Protein AF-Q4G3V4-F1 (afdb_monomer_lite)

Organism: Macaca mulatta (NCBI:txid9544)

pLDDT: mean 92.74, std 7.16, range [60.91, 98.0]

InterPro domains:
  IPR007177 16S/18S rRNA aminocarboxypropyltransferase Tsr3, C-terminal [PF04034] (2-70)
  IPR022968 16S/18S rRNA aminocarboxypropyltransferase Tsr3 [PTHR20426] (2-70)

Sequence (70 aa):
GKMRGSHLRLLPYLVAANPVKKGRPCRLSCVEAFAATFCIVGFPDLAVILLRKFKWGKGFLDLNRQLLDK

Structure (mmCIF, N/CA/C/O backbone):
data_AF-Q4G3V4-F1
#
_entry.id   AF-Q4G3V4-F1
#
loop_
_atom_site.group_PDB
_atom_site.id
_atom_site.type_symbol
_atom_site.label_atom_id
_atom_site.label_alt_id
_atom_site.label_comp_id
_atom_site.label_asym_id
_atom_site.label_entity_id
_atom_site.label_seq_id
_atom_site.pdbx_PDB_ins_code
_atom_site.Cartn_x
_atom_site.Cartn_y
_atom_site.Cartn_z
_atom_site.occupancy
_atom_site.B_iso_or_equiv
_atom_site.auth_seq_id
_atom_site.auth_comp_id
_atom_site.auth_asym_id
_atom_site.auth_atom_id
_atom_site.pdbx_PDB_model_num
ATOM 1 N N . GLY A 1 1 ? 0.464 10.358 -20.680 1.00 64.00 1 GLY A N 1
ATOM 2 C CA . GLY A 1 1 ? -0.684 9.855 -21.463 1.00 64.00 1 GLY A CA 1
ATOM 3 C C . GLY A 1 1 ? -1.895 9.722 -20.560 1.00 64.00 1 GLY A C 1
ATOM 4 O O . GLY A 1 1 ? -1.711 9.436 -19.385 1.00 64.00 1 GLY A O 1
ATOM 5 N N . LYS A 1 2 ? -3.109 9.961 -21.071 1.00 74.75 2 LYS A N 1
ATOM 6 C CA . LYS A 1 2 ? -4.359 9.709 -20.331 1.00 74.75 2 LYS A CA 1
ATOM 7 C C . LYS A 1 2 ? -4.659 8.202 -20.322 1.00 74.75 2 LYS A C 1
ATOM 9 O O . LYS A 1 2 ? -4.503 7.558 -21.358 1.00 74.75 2 LYS A O 1
ATOM 14 N N . MET A 1 3 ? -5.069 7.649 -19.178 1.00 77.25 3 MET A N 1
ATOM 15 C CA . MET A 1 3 ? -5.563 6.265 -19.095 1.00 77.25 3 MET A CA 1
ATOM 16 C C . MET A 1 3 ? -6.802 6.096 -19.982 1.00 77.25 3 MET A C 1
ATOM 18 O O . MET A 1 3 ? -7.642 6.993 -20.048 1.00 77.25 3 MET A O 1
ATOM 22 N N . ARG A 1 4 ? -6.906 4.951 -20.664 1.00 85.62 4 ARG A N 1
ATOM 23 C CA . ARG A 1 4 ? -8.058 4.572 -21.494 1.00 85.62 4 ARG A CA 1
ATOM 24 C C . ARG A 1 4 ? -8.794 3.416 -20.820 1.00 85.62 4 ARG A C 1
ATOM 26 O O . ARG A 1 4 ? -8.157 2.453 -20.409 1.00 85.62 4 ARG A O 1
ATOM 33 N N . GLY A 1 5 ? -10.112 3.521 -20.708 1.00 84.69 5 GLY A N 1
ATOM 34 C CA . GLY A 1 5 ? -10.976 2.489 -20.137 1.00 84.69 5 GLY A CA 1
ATOM 35 C C . GLY A 1 5 ? -12.419 2.979 -20.052 1.00 84.69 5 GLY A C 1
ATOM 36 O O . GLY A 1 5 ? -12.646 4.178 -19.910 1.00 84.69 5 GLY A O 1
ATOM 37 N N . SER A 1 6 ? -13.384 2.064 -20.152 1.00 91.31 6 SER A N 1
ATOM 38 C CA . SER A 1 6 ? -14.819 2.376 -20.063 1.00 91.31 6 SER A CA 1
ATOM 39 C C . SER A 1 6 ? -15.260 2.753 -18.644 1.00 91.31 6 SER A C 1
ATOM 41 O O . SER A 1 6 ? -16.181 3.545 -18.480 1.00 91.31 6 SER A O 1
ATOM 43 N N . HIS A 1 7 ? -14.573 2.237 -17.616 1.00 91.12 7 HIS A N 1
ATOM 44 C CA . HIS A 1 7 ? -14.896 2.464 -16.203 1.00 91.12 7 HIS A CA 1
ATOM 45 C C . HIS A 1 7 ? -13.642 2.792 -15.386 1.00 91.12 7 HIS A C 1
ATOM 47 O O . HIS A 1 7 ? -13.203 2.019 -14.534 1.00 91.12 7 HIS A O 1
ATOM 53 N N . LEU A 1 8 ? -13.029 3.942 -15.667 1.00 90.94 8 LEU A N 1
ATOM 54 C CA . LEU A 1 8 ? -11.860 4.405 -14.921 1.00 90.94 8 LEU A CA 1
ATOM 55 C C . LEU A 1 8 ? -12.232 4.700 -13.464 1.00 90.94 8 LEU A C 1
ATOM 57 O O . LEU A 1 8 ? -13.179 5.433 -13.183 1.00 90.94 8 LEU A O 1
ATOM 61 N N . ARG A 1 9 ? -11.461 4.138 -12.535 1.00 91.56 9 ARG A N 1
ATOM 62 C CA . ARG A 1 9 ? -11.620 4.330 -11.092 1.00 91.56 9 ARG A CA 1
ATOM 63 C C . ARG A 1 9 ? -10.273 4.731 -10.515 1.00 91.56 9 ARG A C 1
ATOM 65 O O . ARG A 1 9 ? -9.252 4.126 -10.839 1.00 91.56 9 ARG A O 1
ATOM 72 N N . LEU A 1 10 ? -10.278 5.762 -9.681 1.00 92.56 10 LEU A N 1
ATOM 73 C CA . LEU A 1 10 ? -9.119 6.130 -8.880 1.00 92.56 10 LEU A CA 1
ATOM 74 C C . LEU A 1 10 ? -9.202 5.402 -7.543 1.00 92.56 10 LEU A C 1
ATOM 76 O O . LEU A 1 10 ? -10.285 5.266 -6.973 1.00 92.56 10 LEU A O 1
ATOM 80 N N . LEU A 1 11 ? -8.055 4.938 -7.056 1.00 94.19 11 LEU A N 1
ATOM 81 C CA . LEU A 1 11 ? -7.959 4.435 -5.693 1.00 94.19 11 LEU A CA 1
ATOM 82 C C . LEU A 1 11 ? -8.135 5.589 -4.695 1.00 94.19 11 LEU A C 1
ATOM 84 O O . LEU A 1 11 ? -7.774 6.728 -5.017 1.00 94.19 11 LEU A O 1
ATOM 88 N N . PRO A 1 12 ? -8.659 5.303 -3.491 1.00 93.56 12 PRO A N 1
ATOM 89 C CA . PRO A 1 12 ? -8.694 6.277 -2.413 1.00 93.56 12 PRO A CA 1
ATOM 90 C C . PRO A 1 12 ? -7.277 6.709 -2.020 1.00 93.56 12 PRO A C 1
ATOM 92 O O . PRO A 1 12 ? -6.271 6.138 -2.454 1.00 93.56 12 PRO A O 1
ATOM 95 N N . TYR A 1 13 ? -7.202 7.736 -1.175 1.00 95.38 13 TYR A N 1
ATOM 96 C CA . TYR A 1 13 ? -5.938 8.165 -0.593 1.00 95.38 13 TYR A CA 1
ATOM 97 C C . TYR A 1 13 ? -5.268 6.989 0.123 1.00 95.38 13 TYR A C 1
ATOM 99 O O . TYR A 1 13 ? -5.856 6.390 1.015 1.00 95.38 13 TYR A O 1
ATOM 107 N N . LEU A 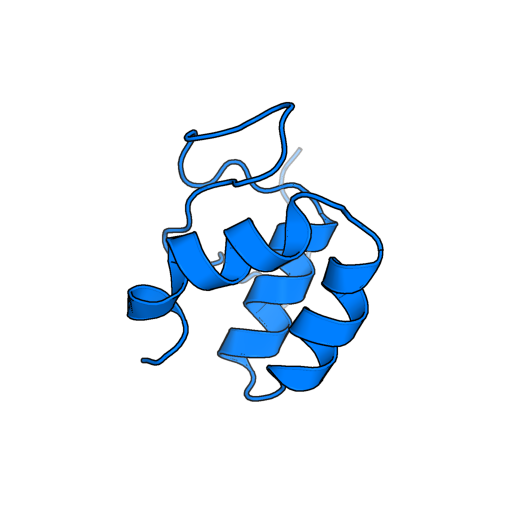1 14 ? -4.041 6.666 -0.279 1.00 96.69 14 LEU A N 1
ATOM 108 C CA . LEU A 1 14 ? -3.239 5.586 0.287 1.00 96.69 14 LEU A CA 1
ATOM 109 C C . LEU A 1 14 ? -1.768 5.998 0.269 1.00 96.69 14 LEU A C 1
ATOM 111 O O . LEU A 1 14 ? -1.314 6.708 -0.637 1.00 96.69 14 LEU A O 1
ATOM 115 N N . VAL A 1 15 ? -1.010 5.531 1.254 1.00 96.75 15 VAL A N 1
ATOM 116 C CA . VAL A 1 15 ? 0.412 5.839 1.411 1.00 96.75 15 VAL A CA 1
ATOM 117 C C . VAL A 1 15 ? 1.253 4.635 1.001 1.00 96.75 15 VAL A C 1
ATOM 119 O O . VAL A 1 15 ? 0.998 3.502 1.408 1.00 96.75 15 VAL A O 1
ATOM 122 N N . ALA A 1 16 ? 2.273 4.885 0.179 1.00 96.75 16 ALA A N 1
ATOM 123 C CA . ALA A 1 16 ? 3.197 3.857 -0.279 1.00 96.75 16 ALA A CA 1
ATOM 124 C C . ALA A 1 16 ? 4.118 3.364 0.852 1.00 96.75 16 ALA A C 1
ATOM 126 O O . ALA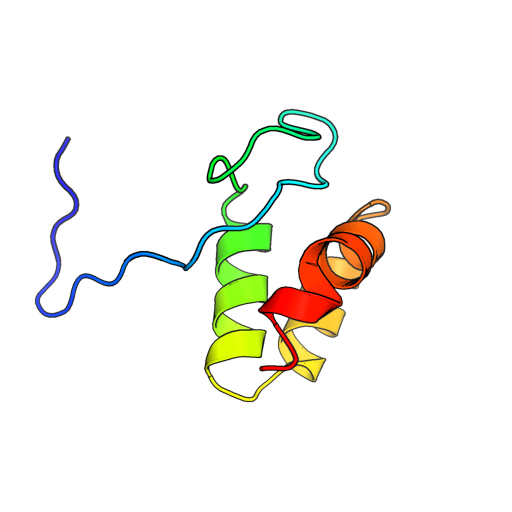 A 1 16 ? 4.732 4.167 1.563 1.00 96.75 16 ALA A O 1
ATOM 127 N N . ALA A 1 17 ? 4.278 2.043 0.953 1.00 96.12 17 ALA A N 1
ATOM 128 C CA . ALA A 1 17 ? 5.201 1.385 1.879 1.00 96.12 17 ALA A CA 1
ATOM 129 C C . ALA A 1 17 ? 6.456 0.838 1.181 1.00 96.12 17 ALA A C 1
ATOM 131 O O . ALA A 1 17 ? 7.459 0.563 1.845 1.00 96.12 17 ALA A O 1
ATOM 132 N N . ASN A 1 18 ? 6.432 0.703 -0.149 1.00 94.12 18 ASN A N 1
ATOM 133 C CA . ASN A 1 18 ? 7.597 0.288 -0.923 1.00 94.12 18 ASN A CA 1
ATOM 134 C C . ASN A 1 18 ? 8.795 1.243 -0.708 1.00 94.12 18 ASN A C 1
ATOM 136 O O . ASN A 1 18 ? 8.605 2.455 -0.599 1.00 94.12 18 ASN A O 1
ATOM 140 N N . PRO A 1 19 ? 10.042 0.739 -0.702 1.00 92.69 19 PRO A N 1
ATOM 141 C CA . PRO A 1 19 ? 11.227 1.536 -0.377 1.00 92.69 19 PRO A CA 1
ATOM 142 C C . PRO A 1 19 ? 11.518 2.656 -1.385 1.00 92.69 19 PRO A C 1
ATOM 144 O O . PRO A 1 19 ? 12.132 3.650 -1.021 1.00 92.69 19 PRO A O 1
ATOM 147 N N . VAL A 1 20 ? 11.061 2.530 -2.635 1.00 91.44 20 VAL A N 1
ATOM 148 C CA . VAL A 1 20 ? 11.339 3.506 -3.702 1.00 91.44 20 VAL A CA 1
ATOM 149 C C . VAL A 1 20 ? 10.502 4.778 -3.540 1.00 91.44 20 VAL A C 1
ATOM 151 O O . VAL A 1 20 ? 10.961 5.876 -3.841 1.00 91.44 20 VAL A O 1
ATOM 154 N N . LYS A 1 21 ? 9.255 4.647 -3.075 1.00 86.12 21 LYS A N 1
ATOM 155 C CA . LYS A 1 21 ? 8.284 5.750 -2.975 1.00 86.12 21 LYS A CA 1
ATOM 156 C C . LYS A 1 21 ? 7.761 5.951 -1.549 1.00 86.12 21 LYS A C 1
ATOM 158 O O . LYS A 1 21 ? 6.739 6.610 -1.371 1.00 86.12 21 LYS A O 1
ATOM 163 N N . LYS A 1 22 ? 8.442 5.375 -0.555 1.00 80.81 22 LYS A N 1
ATOM 164 C CA . LYS A 1 22 ? 8.011 5.296 0.845 1.00 80.81 22 LYS A CA 1
ATOM 165 C C . LYS A 1 22 ? 7.506 6.641 1.371 1.00 80.81 22 LYS A C 1
ATOM 167 O O . LYS A 1 22 ? 8.168 7.664 1.203 1.00 80.81 22 LYS A O 1
ATOM 172 N N . GLY A 1 23 ? 6.330 6.631 1.997 1.00 83.12 23 GLY A N 1
ATOM 173 C CA . GLY A 1 23 ? 5.722 7.812 2.617 1.00 83.12 23 GLY A CA 1
ATOM 174 C C . GLY A 1 23 ? 5.099 8.810 1.636 1.00 83.12 23 GLY A C 1
ATOM 175 O O . GLY A 1 23 ? 4.463 9.763 2.074 1.00 83.12 23 GLY A O 1
ATOM 176 N N . ARG A 1 24 ? 5.230 8.607 0.316 1.00 87.31 24 ARG A N 1
ATOM 177 C CA . ARG A 1 24 ? 4.582 9.479 -0.670 1.00 87.31 24 ARG A CA 1
ATOM 178 C C . ARG A 1 24 ? 3.123 9.054 -0.868 1.00 87.31 24 ARG A C 1
ATOM 180 O O . ARG A 1 24 ? 2.883 7.923 -1.309 1.00 87.31 24 ARG A O 1
ATOM 187 N N . PRO A 1 25 ? 2.148 9.935 -0.597 1.00 91.50 25 PRO A N 1
ATOM 188 C CA . PRO A 1 25 ? 0.743 9.622 -0.812 1.00 91.50 25 PRO A CA 1
ATOM 189 C C . PRO A 1 25 ? 0.423 9.481 -2.299 1.00 91.50 25 PRO A C 1
ATOM 191 O O . PRO A 1 25 ? 1.051 10.119 -3.149 1.00 91.50 25 PRO A O 1
ATOM 194 N N . CYS A 1 26 ? -0.544 8.620 -2.614 1.00 91.62 26 CYS A N 1
ATOM 195 C CA . CYS A 1 26 ? -1.080 8.381 -3.960 1.00 91.62 26 CYS A CA 1
ATOM 196 C C . CYS A 1 26 ? -0.031 7.964 -5.011 1.00 91.62 26 CYS A C 1
ATOM 198 O O . CYS A 1 26 ? -0.311 7.937 -6.209 1.00 91.62 26 CYS A O 1
ATOM 200 N N . ARG A 1 27 ? 1.190 7.614 -4.586 1.00 94.25 27 ARG A N 1
ATOM 201 C CA . ARG A 1 27 ? 2.284 7.159 -5.453 1.00 94.25 27 ARG A CA 1
ATOM 202 C C . ARG A 1 27 ? 2.594 5.693 -5.204 1.00 94.25 27 ARG A C 1
ATOM 204 O O . ARG A 1 27 ? 3.729 5.321 -4.921 1.00 94.25 27 ARG A O 1
ATOM 211 N N . LEU A 1 28 ? 1.573 4.864 -5.350 1.00 95.94 28 LEU A N 1
ATOM 212 C CA . LEU A 1 28 ? 1.698 3.423 -5.200 1.00 95.94 28 LEU A CA 1
ATOM 213 C C . LEU A 1 28 ? 2.553 2.810 -6.325 1.00 95.94 28 LEU A C 1
ATOM 215 O O . LEU A 1 28 ? 2.738 3.367 -7.417 1.00 95.94 28 LEU A O 1
ATOM 219 N N . SER A 1 29 ? 3.139 1.658 -6.038 1.00 95.75 29 SER A N 1
ATOM 220 C CA . SER A 1 29 ? 3.576 0.702 -7.054 1.00 95.75 29 SER A CA 1
ATOM 221 C C . SER A 1 29 ? 2.365 -0.034 -7.642 1.00 95.75 29 SER A C 1
ATOM 223 O O . SER A 1 29 ? 1.275 -0.007 -7.073 1.00 95.75 29 SER A O 1
ATOM 225 N N . CYS A 1 30 ? 2.549 -0.714 -8.778 1.00 95.31 30 CYS A N 1
ATOM 226 C CA . CYS A 1 30 ? 1.479 -1.508 -9.391 1.00 95.31 30 CYS A CA 1
ATOM 227 C C . CYS A 1 30 ? 0.951 -2.580 -8.423 1.00 95.31 30 CYS A C 1
ATOM 229 O O . CYS A 1 30 ? -0.255 -2.748 -8.274 1.00 95.31 30 CYS A O 1
ATOM 231 N N . VAL A 1 31 ? 1.855 -3.244 -7.695 1.00 97.25 31 VAL A N 1
ATOM 232 C CA . VAL A 1 31 ? 1.475 -4.297 -6.748 1.00 97.25 31 VAL A CA 1
ATOM 233 C C . VAL A 1 31 ? 0.711 -3.757 -5.535 1.00 97.25 31 VAL A C 1
ATOM 235 O O . VAL A 1 31 ? -0.262 -4.375 -5.121 1.00 97.25 31 VAL A O 1
ATOM 238 N N . GLU A 1 32 ? 1.080 -2.588 -5.001 1.00 97.62 32 GLU A N 1
ATOM 239 C CA . GLU A 1 32 ? 0.330 -1.938 -3.912 1.00 97.62 32 GLU A CA 1
ATOM 240 C C . GLU A 1 32 ? -1.054 -1.482 -4.380 1.00 97.62 32 GLU A C 1
ATOM 242 O O . GLU A 1 32 ? -2.035 -1.682 -3.673 1.00 97.62 32 GLU A O 1
ATOM 247 N N . ALA A 1 33 ? -1.151 -0.910 -5.585 1.00 97.00 33 ALA A N 1
ATOM 248 C CA . ALA A 1 33 ? -2.433 -0.518 -6.164 1.00 97.00 33 ALA A CA 1
ATOM 249 C C . ALA A 1 33 ? -3.357 -1.732 -6.361 1.00 97.00 33 ALA A C 1
ATOM 251 O O . ALA A 1 33 ? -4.554 -1.671 -6.073 1.00 97.00 33 ALA A O 1
ATOM 252 N N . PHE A 1 34 ? -2.799 -2.860 -6.802 1.00 97.12 34 PHE A N 1
ATOM 253 C CA . PHE A 1 34 ? -3.562 -4.086 -6.994 1.00 97.12 34 PHE A CA 1
ATOM 254 C C . PHE A 1 34 ? -3.982 -4.724 -5.662 1.00 97.12 34 PHE A C 1
ATOM 256 O O . PHE A 1 34 ? -5.138 -5.104 -5.501 1.00 97.12 34 PHE A O 1
ATOM 263 N N . ALA A 1 35 ? -3.094 -4.740 -4.66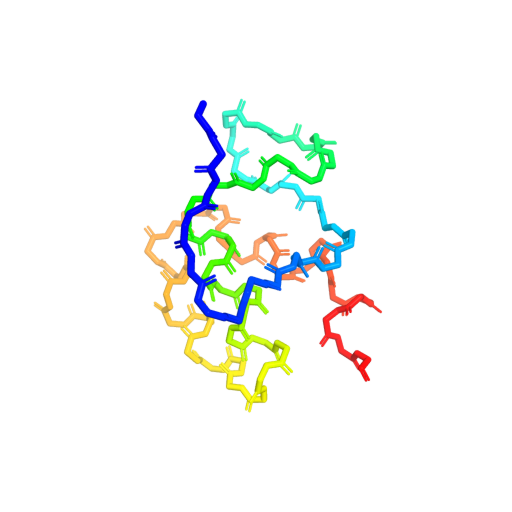5 1.00 97.81 35 ALA A N 1
ATOM 264 C CA . ALA A 1 35 ? -3.420 -5.187 -3.312 1.00 97.81 35 ALA A CA 1
ATOM 265 C C . ALA A 1 35 ? -4.519 -4.330 -2.661 1.00 97.81 35 ALA A C 1
ATOM 267 O O . ALA A 1 35 ? -5.470 -4.869 -2.106 1.00 97.81 35 ALA A O 1
ATOM 268 N N . ALA A 1 36 ? -4.431 -3.002 -2.780 1.00 97.25 36 ALA A N 1
ATOM 269 C CA . ALA A 1 36 ? -5.470 -2.096 -2.297 1.00 97.25 36 ALA A CA 1
ATOM 270 C C . ALA A 1 36 ? -6.818 -2.356 -2.976 1.00 97.25 36 ALA A C 1
ATOM 272 O O . ALA A 1 36 ? -7.852 -2.338 -2.317 1.00 97.25 36 ALA A O 1
ATOM 273 N N . THR A 1 37 ? -6.802 -2.642 -4.282 1.00 96.38 37 THR A N 1
ATOM 274 C CA . THR A 1 37 ? -8.014 -3.009 -5.022 1.00 96.38 37 THR A CA 1
ATOM 275 C C . THR A 1 37 ? -8.648 -4.261 -4.426 1.00 96.38 37 THR A C 1
ATOM 277 O O . THR A 1 37 ? -9.844 -4.246 -4.159 1.00 96.38 37 THR A O 1
ATOM 280 N N . PHE A 1 38 ? -7.861 -5.307 -4.151 1.00 97.31 38 PHE A N 1
ATOM 281 C CA . PHE A 1 38 ? -8.364 -6.522 -3.506 1.00 97.31 38 PHE A CA 1
ATOM 282 C C . PHE A 1 38 ? -9.001 -6.252 -2.144 1.00 97.31 38 PHE A C 1
ATOM 284 O O . PHE A 1 38 ? -10.074 -6.782 -1.880 1.00 97.31 38 PHE A O 1
ATOM 291 N N . CYS A 1 39 ? -8.400 -5.403 -1.309 1.00 96.44 39 CYS A N 1
ATOM 292 C CA . CYS A 1 39 ? -9.016 -5.004 -0.043 1.00 96.44 39 CYS A CA 1
ATOM 293 C C . CYS A 1 39 ? -10.366 -4.298 -0.267 1.00 96.44 39 CYS A C 1
ATOM 295 O O . CYS A 1 39 ? -11.364 -4.710 0.313 1.00 96.44 39 CYS A O 1
ATOM 297 N N . ILE A 1 40 ? -10.418 -3.309 -1.167 1.00 95.94 40 ILE A N 1
ATOM 298 C CA . ILE A 1 40 ? -11.628 -2.51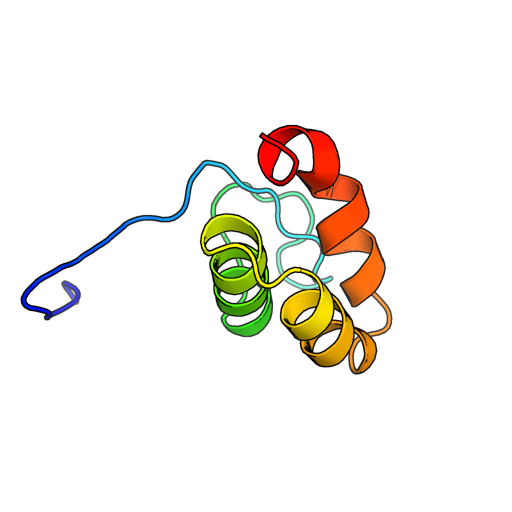2 -1.449 1.00 95.94 40 ILE A CA 1
ATOM 299 C C . ILE A 1 40 ? -12.773 -3.369 -2.004 1.00 95.94 40 ILE A C 1
ATOM 301 O O . ILE A 1 40 ? -13.936 -3.105 -1.720 1.00 95.94 40 ILE A O 1
ATOM 305 N N . VAL A 1 41 ? -12.464 -4.385 -2.814 1.00 95.62 41 VAL A N 1
ATOM 306 C CA . VAL A 1 41 ? -13.482 -5.275 -3.398 1.00 95.62 41 VAL A CA 1
ATOM 307 C C . VAL A 1 41 ? -13.806 -6.495 -2.523 1.00 95.62 41 VAL A C 1
ATOM 309 O O . VAL A 1 41 ? -14.508 -7.388 -2.985 1.00 95.62 41 VAL A O 1
ATOM 312 N N . GLY A 1 42 ? -13.326 -6.539 -1.273 1.00 95.69 42 GLY A N 1
ATOM 313 C CA . GLY A 1 42 ? -13.701 -7.566 -0.291 1.00 95.69 42 GLY A CA 1
ATOM 314 C C . GLY A 1 42 ? -12.878 -8.858 -0.330 1.00 95.69 42 GLY A C 1
ATOM 315 O O . GLY A 1 42 ? -13.320 -9.876 0.193 1.00 95.69 42 GLY A O 1
ATOM 316 N N . PHE A 1 43 ? -11.676 -8.839 -0.915 1.00 96.75 43 PHE A N 1
ATOM 317 C CA . PHE A 1 43 ? -10.760 -9.988 -0.995 1.00 96.75 43 PHE A CA 1
ATOM 318 C C . PHE A 1 43 ? -9.398 -9.725 -0.314 1.00 96.75 43 PHE A C 1
ATOM 320 O O . PHE A 1 43 ? -8.348 -9.845 -0.958 1.00 96.75 43 PHE A O 1
ATOM 327 N N . PRO A 1 44 ? -9.351 -9.375 0.984 1.00 95.69 44 PRO A N 1
ATOM 328 C CA . PRO A 1 44 ? -8.106 -9.012 1.667 1.00 95.69 44 PRO A CA 1
ATOM 329 C C . PRO A 1 44 ? -7.065 -10.146 1.696 1.00 95.69 44 PRO A C 1
ATOM 331 O O . PRO A 1 44 ? -5.864 -9.877 1.630 1.00 95.69 44 PRO A O 1
ATOM 334 N N . ASP A 1 45 ? -7.486 -11.413 1.699 1.00 97.06 45 ASP A N 1
ATOM 335 C CA . ASP A 1 45 ? -6.568 -12.560 1.676 1.00 97.06 45 ASP A CA 1
ATOM 336 C C . ASP A 1 45 ? -5.716 -12.598 0.401 1.00 97.06 45 ASP A C 1
ATOM 338 O O . ASP A 1 45 ? -4.519 -12.896 0.447 1.00 97.06 45 ASP A O 1
ATOM 342 N N . LEU A 1 46 ? -6.298 -12.218 -0.744 1.00 97.62 46 LEU A N 1
ATOM 343 C CA . LEU A 1 46 ? -5.563 -12.112 -2.006 1.00 97.62 46 LEU A CA 1
ATOM 344 C C . LEU A 1 46 ? -4.523 -10.990 -1.948 1.00 97.62 46 LEU A C 1
ATOM 346 O O . LEU A 1 46 ? -3.415 -11.158 -2.462 1.00 97.62 46 LEU A O 1
ATOM 350 N N . ALA A 1 47 ? -4.834 -9.880 -1.273 1.00 97.44 47 ALA A N 1
ATOM 351 C CA . ALA A 1 47 ? -3.881 -8.797 -1.044 1.00 97.44 47 ALA A CA 1
ATOM 352 C C . ALA A 1 47 ? -2.684 -9.271 -0.202 1.00 97.44 47 ALA A C 1
ATOM 354 O O . ALA A 1 47 ? -1.533 -9.020 -0.566 1.00 97.44 47 ALA A O 1
ATOM 355 N N . VAL A 1 48 ? -2.936 -10.019 0.879 1.00 97.44 48 VAL A N 1
ATOM 356 C CA . VAL A 1 48 ? -1.887 -10.611 1.729 1.00 97.44 48 VAL A CA 1
ATOM 357 C C . VAL A 1 48 ? -1.030 -11.596 0.929 1.00 97.44 48 VAL A C 1
ATOM 359 O O . VAL A 1 48 ? 0.203 -11.525 0.957 1.00 97.44 48 VAL A O 1
ATOM 362 N N . ILE A 1 49 ? -1.665 -12.483 0.159 1.00 98.00 49 ILE A N 1
ATOM 363 C CA . ILE A 1 49 ? -0.987 -13.461 -0.701 1.00 98.00 49 ILE A CA 1
ATOM 364 C C . ILE A 1 49 ? -0.119 -12.783 -1.764 1.00 98.00 49 ILE A C 1
ATOM 366 O O . ILE A 1 49 ? 0.965 -13.283 -2.075 1.00 98.00 49 ILE A O 1
ATOM 370 N N . LEU A 1 50 ? -0.581 -11.669 -2.328 1.00 97.69 50 LEU A N 1
ATOM 371 C CA . LEU A 1 50 ? 0.160 -10.898 -3.317 1.00 97.69 50 LEU A CA 1
ATOM 372 C C . LEU A 1 50 ? 1.380 -10.218 -2.680 1.00 97.69 50 LEU A C 1
ATOM 374 O O . LEU A 1 50 ? 2.493 -10.296 -3.206 1.00 97.69 50 LEU A O 1
ATOM 378 N N . LEU A 1 51 ? 1.180 -9.581 -1.526 1.00 97.69 51 LEU A N 1
ATOM 379 C CA . LEU A 1 51 ? 2.191 -8.761 -0.865 1.00 97.69 51 LEU A CA 1
ATOM 380 C C . LEU A 1 51 ? 3.240 -9.567 -0.094 1.00 97.69 51 LEU A C 1
ATOM 382 O O . LEU A 1 51 ? 4.347 -9.062 0.086 1.00 97.69 51 LEU A O 1
ATOM 386 N N . ARG A 1 52 ? 2.975 -10.823 0.299 1.00 97.19 52 ARG A N 1
ATOM 387 C CA . ARG A 1 52 ? 3.956 -11.657 1.033 1.00 97.19 52 ARG A CA 1
ATOM 388 C 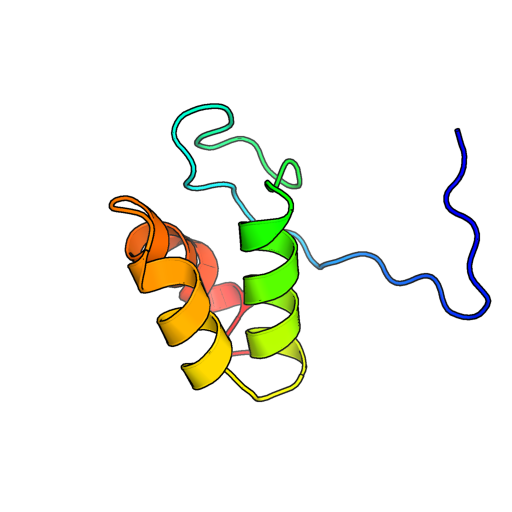C . ARG A 1 52 ? 5.264 -11.905 0.279 1.00 97.19 52 ARG A C 1
ATOM 390 O O . ARG A 1 52 ? 6.268 -12.238 0.897 1.00 97.19 52 ARG A O 1
ATOM 397 N N . LYS A 1 53 ? 5.273 -11.729 -1.048 1.00 96.56 53 LYS A N 1
ATOM 398 C CA . LYS A 1 53 ? 6.494 -11.813 -1.869 1.00 96.56 53 LYS A CA 1
ATOM 399 C C . LYS A 1 53 ? 7.468 -10.654 -1.608 1.00 96.56 53 LYS A C 1
ATOM 401 O O . LYS A 1 53 ? 8.622 -10.720 -2.019 1.00 96.56 53 LYS A O 1
ATOM 406 N N . PHE A 1 54 ? 7.019 -9.598 -0.929 1.00 96.44 54 PHE A N 1
ATOM 407 C CA . PHE A 1 54 ? 7.783 -8.387 -0.662 1.00 96.44 54 PHE A CA 1
ATOM 408 C C . PHE A 1 54 ? 7.996 -8.225 0.844 1.00 96.44 54 PHE A C 1
ATOM 410 O O . PHE A 1 54 ? 7.037 -8.195 1.610 1.00 96.44 54 PHE A O 1
ATOM 417 N N . LYS A 1 55 ? 9.249 -8.031 1.281 1.00 95.25 55 LYS A N 1
ATOM 418 C CA . LYS A 1 55 ? 9.586 -7.843 2.710 1.00 95.25 55 LYS A CA 1
ATOM 419 C C . LYS A 1 55 ? 8.817 -6.685 3.365 1.00 95.25 55 LYS A C 1
ATOM 421 O O . LYS A 1 55 ? 8.447 -6.761 4.527 1.00 95.25 55 LYS A O 1
ATOM 426 N N . TRP A 1 56 ? 8.560 -5.621 2.608 1.00 94.69 56 TRP A N 1
ATOM 427 C CA . TRP A 1 56 ? 7.795 -4.444 3.036 1.00 94.69 56 TRP A CA 1
ATOM 428 C C . TRP A 1 56 ? 6.278 -4.592 2.829 1.00 94.69 56 TRP A C 1
ATOM 430 O O . TRP A 1 56 ? 5.521 -3.719 3.244 1.00 94.69 56 TRP A O 1
ATOM 440 N N . GLY A 1 57 ? 5.824 -5.673 2.186 1.00 95.62 57 GLY A N 1
ATOM 441 C CA . GLY A 1 57 ? 4.446 -5.840 1.728 1.00 95.62 57 GLY A CA 1
ATOM 442 C C . GLY A 1 57 ? 3.429 -5.819 2.864 1.00 95.62 57 GLY A C 1
ATOM 443 O O . GLY A 1 57 ? 2.442 -5.098 2.778 1.00 95.62 57 GLY A O 1
ATOM 444 N N . LYS A 1 58 ? 3.705 -6.514 3.975 1.00 95.69 58 LYS A N 1
ATOM 445 C CA . LYS A 1 58 ? 2.847 -6.454 5.172 1.00 95.69 58 LYS A CA 1
ATOM 446 C C . LYS A 1 58 ? 2.707 -5.022 5.707 1.00 95.69 58 LYS A C 1
ATOM 448 O O . LYS A 1 58 ? 1.612 -4.602 6.064 1.00 95.69 58 LYS A O 1
ATOM 453 N N . GLY A 1 59 ? 3.795 -4.252 5.663 1.00 95.94 59 GLY A N 1
ATOM 454 C CA . GLY A 1 59 ? 3.807 -2.853 6.085 1.00 95.94 59 GLY A CA 1
ATOM 455 C C . GLY A 1 59 ? 2.870 -1.958 5.272 1.00 95.94 59 GLY A C 1
ATOM 456 O O . GLY A 1 59 ? 2.385 -0.973 5.809 1.00 95.94 59 GLY A O 1
ATOM 457 N N . PHE A 1 60 ? 2.565 -2.297 4.013 1.00 96.88 60 PHE A N 1
ATOM 458 C CA . PHE A 1 60 ? 1.574 -1.559 3.223 1.00 96.88 60 PHE A CA 1
ATOM 459 C C . PHE A 1 60 ? 0.162 -1.677 3.803 1.00 96.88 60 PHE A C 1
ATOM 461 O O . PHE A 1 60 ? -0.532 -0.666 3.923 1.00 96.88 60 PHE A O 1
ATOM 468 N N . LEU A 1 61 ? -0.247 -2.895 4.165 1.00 96.38 61 LEU A N 1
ATOM 469 C CA . LEU A 1 61 ? -1.565 -3.153 4.745 1.00 96.38 61 LEU A CA 1
ATOM 470 C C . LEU A 1 61 ? -1.667 -2.531 6.136 1.00 96.38 61 LEU A C 1
ATOM 472 O O . LEU A 1 61 ? -2.629 -1.823 6.409 1.00 96.38 61 LEU A O 1
ATOM 476 N N . ASP A 1 62 ? -0.638 -2.710 6.969 1.00 95.75 62 ASP A N 1
ATOM 477 C CA . ASP A 1 62 ? -0.598 -2.130 8.315 1.00 95.75 62 ASP A CA 1
ATOM 478 C C . ASP A 1 62 ? -0.673 -0.589 8.265 1.00 95.75 62 ASP A C 1
ATOM 480 O O . ASP A 1 62 ? -1.445 0.020 9.003 1.00 95.75 62 ASP A O 1
ATOM 484 N N . LEU A 1 63 ? 0.073 0.046 7.349 1.00 95.81 63 LEU A N 1
ATOM 485 C CA . LEU A 1 63 ? 0.103 1.504 7.172 1.00 95.81 63 LEU A CA 1
ATOM 486 C C . LEU A 1 63 ? -1.251 2.090 6.751 1.00 95.81 63 LEU A C 1
ATOM 488 O O . LEU A 1 63 ? -1.577 3.211 7.132 1.00 95.81 63 LEU A O 1
ATOM 492 N N . ASN A 1 64 ? -2.024 1.356 5.951 1.00 96.38 64 ASN A N 1
ATOM 493 C CA . ASN A 1 64 ? -3.278 1.841 5.372 1.00 96.38 64 ASN A CA 1
ATOM 494 C C . ASN A 1 64 ? -4.523 1.201 6.001 1.00 96.38 64 ASN A C 1
ATOM 496 O O . ASN A 1 64 ? -5.630 1.415 5.512 1.00 96.38 64 ASN A O 1
ATOM 500 N N . ARG A 1 65 ? -4.368 0.439 7.087 1.00 94.94 65 ARG A N 1
ATOM 501 C CA . ARG A 1 65 ? -5.432 -0.379 7.679 1.00 94.94 65 ARG A CA 1
ATOM 502 C C . ARG A 1 65 ? -6.714 0.400 7.971 1.00 94.94 65 ARG A C 1
ATOM 504 O O . ARG A 1 65 ? -7.786 -0.016 7.565 1.00 94.94 65 ARG A O 1
ATOM 511 N N . GLN A 1 66 ? -6.607 1.579 8.584 1.00 91.81 66 GLN A N 1
ATOM 512 C CA . GLN A 1 66 ? -7.773 2.421 8.901 1.00 91.81 66 GLN A CA 1
ATOM 513 C C . GLN A 1 66 ? -8.556 2.907 7.669 1.00 91.81 66 GLN A C 1
ATOM 515 O O . GLN A 1 66 ? -9.701 3.337 7.801 1.00 91.81 66 GLN A O 1
ATOM 520 N N . LEU A 1 67 ? -7.925 2.908 6.494 1.00 91.25 67 LEU A N 1
ATOM 521 C CA . LEU A 1 67 ? -8.532 3.320 5.229 1.00 91.25 67 LEU A CA 1
ATOM 522 C C . LEU A 1 67 ? -9.063 2.122 4.435 1.00 91.25 67 LEU A C 1
ATOM 524 O O . LEU A 1 67 ? -9.963 2.307 3.625 1.00 91.25 67 LEU A O 1
ATOM 528 N N . LEU A 1 68 ? -8.495 0.933 4.651 1.00 91.94 68 LEU A N 1
ATOM 529 C CA . LEU A 1 68 ? -8.857 -0.308 3.963 1.00 91.94 68 LEU A CA 1
ATOM 530 C C . LEU A 1 68 ? -9.887 -1.159 4.726 1.00 91.94 68 LEU A C 1
ATOM 532 O O . LEU A 1 68 ? -10.594 -1.921 4.083 1.00 91.94 68 LEU A O 1
ATOM 536 N N . ASP A 1 69 ? -9.989 -1.019 6.053 1.00 82.56 69 ASP A N 1
ATOM 537 C CA . ASP A 1 69 ? -10.965 -1.725 6.908 1.00 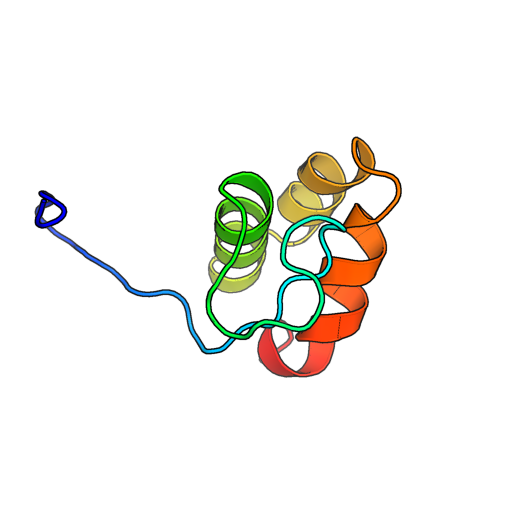82.56 69 ASP A CA 1
ATOM 538 C C . ASP A 1 69 ? -12.335 -0.995 6.983 1.00 82.56 69 ASP A C 1
ATOM 540 O O . ASP A 1 69 ? -13.158 -1.313 7.841 1.00 82.56 69 ASP A O 1
ATOM 544 N N . LYS A 1 70 ? -12.571 0.013 6.132 1.00 60.91 70 LYS A N 1
ATOM 545 C CA . LYS A 1 70 ? -13.832 0.774 6.038 1.00 60.91 70 LYS A CA 1
ATOM 546 C C . LYS A 1 70 ? -14.681 0.298 4.871 1.00 60.91 70 LYS A C 1
ATOM 548 O O . LYS A 1 70 ? -15.914 0.243 5.059 1.00 60.91 70 LYS A O 1
#

Foldseek 3Di:
DDDDDPDDDQQPWFAEQDPVRHRPISPYDPLLVVLLVCLQVPNNVVSCVSQVVDPSSVVRCVRCVVVSVD

Secondary structure (DSSP, 8-state):
-----TT--PPPS-B--STTTTT-BT---HHHHHHHHHHHTT-HHHHHHHHTTSTTHHHHHHHHHHHH--

Radius of gyration: 11.92 Å; chains: 1; bounding box: 26×23×30 Å